Protein AF-A0A848WZ67-F1 (afdb_monomer_lite)

Secondary structure (DSSP, 8-state):
-HHHHHHHHTT-------S-TTS--------SS--S--GGGT-SSS--HHHHHHHHSS---

Structure (mmCIF, N/CA/C/O backbone):
data_AF-A0A848WZ67-F1
#
_entry.id   AF-A0A848WZ67-F1
#
loop_
_atom_site.group_PDB
_atom_site.id
_atom_site.type_symbol
_atom_site.label_atom_id
_atom_site.label_alt_id
_atom_site.label_comp_id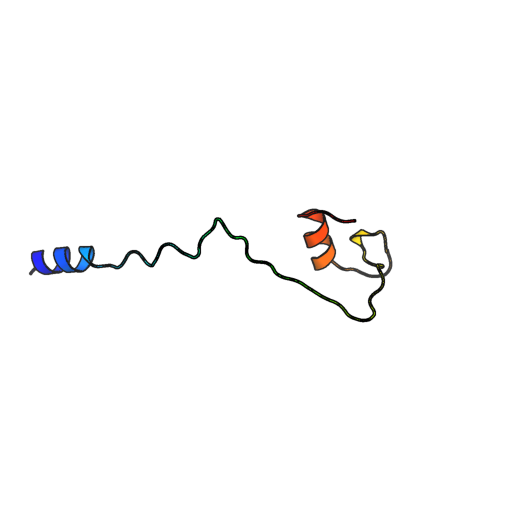
_atom_site.label_asym_id
_atom_site.label_entity_id
_atom_site.label_seq_id
_atom_site.pdbx_PDB_ins_code
_atom_site.Cartn_x
_atom_site.Cartn_y
_atom_site.Cartn_z
_atom_site.occupancy
_atom_site.B_iso_or_equiv
_atom_site.auth_seq_id
_atom_site.auth_comp_id
_atom_site.auth_asym_id
_atom_site.auth_atom_id
_atom_site.pdbx_PDB_model_num
ATOM 1 N N . MET A 1 1 ? -45.342 -30.858 29.497 1.00 57.94 1 MET A N 1
ATOM 2 C CA . MET A 1 1 ? -43.969 -30.900 28.945 1.00 57.94 1 MET A CA 1
ATOM 3 C C . MET A 1 1 ? -43.651 -29.719 28.019 1.00 57.94 1 MET A C 1
ATOM 5 O O . MET A 1 1 ? -42.561 -29.180 28.113 1.00 57.94 1 MET A O 1
ATOM 9 N N . ASN A 1 2 ? -44.603 -29.223 27.216 1.00 56.34 2 ASN A N 1
ATOM 10 C CA . ASN A 1 2 ? -44.348 -28.152 26.229 1.00 56.34 2 ASN A CA 1
ATOM 11 C C . ASN A 1 2 ? -44.128 -26.737 26.810 1.00 56.34 2 ASN A C 1
ATOM 13 O O . ASN A 1 2 ? -43.563 -25.886 26.135 1.00 56.34 2 ASN A O 1
ATOM 17 N N . ARG A 1 3 ? -44.539 -26.467 28.059 1.00 59.28 3 ARG A N 1
ATOM 18 C CA . ARG A 1 3 ? -44.343 -25.155 28.712 1.00 59.28 3 ARG A CA 1
ATOM 19 C C . ARG A 1 3 ? -42.906 -24.926 29.197 1.00 59.28 3 ARG A C 1
ATOM 21 O O . ARG A 1 3 ? -42.440 -23.796 29.203 1.00 59.28 3 ARG A O 1
ATOM 28 N N . PHE A 1 4 ? -42.208 -26.003 29.560 1.00 59.75 4 PHE A N 1
ATOM 29 C CA . PHE A 1 4 ? -40.806 -25.950 29.987 1.00 59.75 4 PHE A CA 1
ATOM 30 C C . PHE A 1 4 ? -39.874 -25.677 28.795 1.00 59.75 4 PHE A C 1
ATOM 32 O O . PHE A 1 4 ? -38.882 -24.971 28.930 1.00 59.75 4 PHE A O 1
ATOM 39 N N . LEU A 1 5 ? -40.253 -26.164 27.605 1.00 59.81 5 LEU A N 1
ATOM 40 C CA . LEU A 1 5 ? -39.541 -25.928 26.347 1.00 59.81 5 LEU A CA 1
ATOM 41 C C . LEU A 1 5 ? -39.628 -24.457 25.890 1.00 59.81 5 LEU A C 1
ATOM 43 O O . LEU A 1 5 ? -38.652 -23.911 25.391 1.00 59.81 5 LEU A O 1
ATOM 47 N N . LEU A 1 6 ? -40.772 -23.799 26.123 1.00 58.41 6 LEU A N 1
ATOM 48 C CA . LEU A 1 6 ? -40.965 -22.364 25.864 1.00 58.41 6 LEU A CA 1
ATOM 49 C C . LEU A 1 6 ? -40.123 -21.476 26.795 1.00 58.41 6 LEU A C 1
ATOM 51 O O . LEU A 1 6 ? -39.580 -20.474 26.345 1.00 58.41 6 LEU A O 1
ATOM 55 N N . LEU A 1 7 ? -39.972 -21.870 28.064 1.00 59.34 7 LEU A N 1
ATOM 56 C CA . LEU A 1 7 ? -39.134 -21.173 29.050 1.00 59.34 7 LEU A CA 1
ATOM 57 C C . LEU A 1 7 ? -37.630 -21.328 28.773 1.00 59.34 7 LEU A C 1
ATOM 59 O O . LEU A 1 7 ? -36.855 -20.418 29.056 1.00 59.34 7 LEU A O 1
ATOM 63 N N . LEU A 1 8 ? -37.212 -22.454 28.186 1.00 57.53 8 LEU A N 1
ATOM 64 C CA . LEU A 1 8 ? -35.817 -22.675 27.795 1.00 57.53 8 LEU A CA 1
ATOM 65 C C . LEU A 1 8 ? -35.415 -21.831 26.570 1.00 57.53 8 LEU A C 1
ATOM 67 O O . LEU A 1 8 ? -34.269 -21.405 26.468 1.00 57.53 8 LEU A O 1
ATOM 71 N N . LEU A 1 9 ? -36.360 -21.552 25.662 1.00 58.97 9 LEU A N 1
ATOM 72 C CA . LEU A 1 9 ? -36.114 -20.759 24.451 1.00 58.97 9 LEU A CA 1
ATOM 73 C C . LEU A 1 9 ? -35.935 -19.256 24.745 1.00 58.97 9 LEU A C 1
ATOM 75 O O . LEU A 1 9 ? -35.308 -18.548 23.965 1.00 58.97 9 LEU A O 1
ATOM 79 N N . THR A 1 10 ? -36.459 -18.769 25.875 1.00 60.06 10 THR A N 1
ATOM 80 C CA . THR A 1 10 ? -36.371 -17.354 26.280 1.00 60.06 10 THR A CA 1
ATOM 81 C C . THR A 1 10 ? -35.066 -16.971 26.980 1.00 60.06 10 THR A C 1
ATOM 83 O O . THR A 1 10 ? -34.825 -15.786 27.179 1.00 60.06 10 THR A O 1
ATOM 86 N N . ILE A 1 11 ? -34.221 -17.940 27.356 1.00 63.34 11 ILE A N 1
ATOM 87 C CA . ILE A 1 11 ? -32.966 -17.696 28.097 1.00 63.34 11 ILE A CA 1
ATOM 88 C C . ILE A 1 11 ? -31.741 -17.838 27.180 1.00 63.34 11 ILE A C 1
ATOM 90 O O . ILE A 1 11 ? -30.615 -17.886 27.661 1.00 63.34 11 ILE A O 1
ATOM 94 N N . LEU A 1 12 ? -31.907 -17.882 25.850 1.00 64.19 12 LEU A N 1
ATOM 95 C CA . LEU A 1 12 ? -30.736 -17.769 24.981 1.00 64.19 12 LEU A CA 1
ATOM 96 C C . LEU A 1 12 ? -30.109 -16.387 25.223 1.00 64.19 12 LEU A C 1
ATOM 98 O O . LEU A 1 12 ? -30.765 -15.378 24.947 1.00 64.19 12 LEU A O 1
ATOM 102 N N . PRO A 1 13 ? -28.876 -16.309 25.759 1.00 64.06 13 PRO A N 1
ATOM 103 C CA . PRO A 1 13 ? -28.231 -15.030 25.941 1.00 64.06 13 PRO A CA 1
ATOM 104 C C . PRO A 1 13 ? -28.011 -14.483 24.536 1.00 64.06 13 PRO A C 1
ATOM 106 O O . PRO A 1 13 ? -27.292 -15.077 23.731 1.00 64.06 13 PRO A O 1
ATOM 109 N N . ILE A 1 14 ? -28.677 -13.373 24.227 1.00 68.19 14 ILE A N 1
ATOM 110 C CA . ILE A 1 14 ? -28.303 -12.526 23.102 1.00 68.19 14 ILE A CA 1
ATOM 111 C C . ILE A 1 14 ? -26.854 -12.156 23.396 1.00 68.19 14 ILE A C 1
ATOM 113 O O . ILE A 1 14 ? -26.581 -11.414 24.341 1.00 68.19 14 ILE A O 1
ATOM 117 N N . GLY A 1 15 ? -25.934 -12.816 22.687 1.00 62.97 15 GLY A N 1
ATOM 118 C CA . GLY A 1 15 ? -24.500 -12.673 22.884 1.00 62.97 15 GLY A CA 1
ATOM 119 C C . GLY A 1 15 ? -24.153 -11.195 22.953 1.00 62.97 15 GLY A C 1
ATOM 120 O O . GLY A 1 15 ? -24.700 -10.406 22.182 1.00 62.97 15 GLY A O 1
ATOM 121 N N . ALA A 1 16 ? -23.315 -10.846 23.932 1.00 61.84 16 ALA A N 1
ATOM 122 C CA . ALA A 1 16 ? -22.888 -9.487 24.221 1.00 61.84 16 ALA A CA 1
ATOM 123 C C . ALA A 1 16 ? -22.746 -8.674 22.928 1.00 61.84 16 ALA A C 1
ATOM 125 O O . ALA A 1 16 ? -21.936 -9.016 22.063 1.00 61.84 16 ALA A O 1
ATOM 126 N N . VAL A 1 17 ? -23.574 -7.632 22.789 1.00 60.66 17 VAL A N 1
ATOM 127 C CA . VAL A 1 17 ? -23.430 -6.654 21.710 1.00 60.66 17 VAL A CA 1
ATOM 128 C C . VAL A 1 17 ? -21.995 -6.146 21.791 1.00 60.66 17 VAL A C 1
ATOM 130 O O . VAL A 1 17 ? -21.543 -5.715 22.850 1.00 60.66 17 VAL A O 1
ATOM 133 N N . GLY A 1 18 ? -21.278 -6.378 20.692 1.00 61.31 18 GLY A N 1
ATOM 134 C CA . GLY A 1 18 ? -19.826 -6.388 20.613 1.00 61.31 18 GLY A CA 1
ATOM 135 C C . GLY A 1 18 ? -19.155 -5.070 20.981 1.00 61.31 18 GLY A C 1
ATOM 136 O O . GLY A 1 18 ? -19.807 -4.061 21.234 1.00 61.31 18 GLY A O 1
ATOM 137 N N . ALA A 1 19 ? -17.823 -5.138 21.002 1.00 65.88 19 ALA A N 1
ATOM 138 C CA . ALA A 1 19 ? -16.898 -4.049 21.294 1.00 65.88 19 ALA A CA 1
ATOM 139 C C . ALA A 1 19 ? -17.403 -2.676 20.822 1.00 65.88 19 ALA A C 1
ATOM 141 O O . ALA A 1 19 ? -17.940 -2.561 19.721 1.00 65.88 19 ALA A O 1
ATOM 142 N N . ASP A 1 20 ? -17.193 -1.660 21.662 1.00 70.06 20 ASP A N 1
ATOM 143 C CA . ASP A 1 20 ? -17.574 -0.269 21.421 1.00 70.06 20 ASP A CA 1
ATOM 144 C C . ASP A 1 20 ? -17.193 0.186 20.000 1.00 70.06 20 ASP A C 1
ATOM 146 O O . ASP A 1 20 ? -16.039 0.509 19.719 1.00 70.06 20 ASP A O 1
ATOM 150 N N . GLN A 1 21 ? -18.179 0.191 19.096 1.00 70.38 21 GLN A N 1
ATOM 151 C CA . GLN A 1 21 ? -17.988 0.528 17.682 1.00 70.38 21 GLN A CA 1
ATOM 152 C C . GLN A 1 21 ? -17.589 1.993 17.482 1.00 70.38 21 GLN A C 1
ATOM 154 O O . GLN A 1 21 ? -17.138 2.353 16.396 1.00 70.38 21 GLN A O 1
ATOM 159 N N . SER A 1 22 ? -17.741 2.842 18.506 1.00 84.19 22 SER A N 1
ATOM 160 C CA . SER A 1 22 ? -17.328 4.244 18.430 1.00 84.19 22 SER A CA 1
ATOM 161 C C . SER A 1 22 ? -15.808 4.407 18.423 1.00 84.19 22 SER A C 1
ATOM 163 O O . SER A 1 22 ? -15.298 5.421 17.941 1.00 84.19 22 SER A O 1
ATOM 165 N N . ARG A 1 23 ? -15.070 3.398 18.906 1.00 87.62 23 ARG A N 1
ATOM 166 C CA . ARG A 1 23 ? -13.611 3.386 18.896 1.00 87.62 23 ARG A CA 1
ATOM 167 C C . ARG A 1 23 ? -13.105 2.443 17.802 1.00 87.62 23 ARG A C 1
ATOM 169 O O . ARG A 1 23 ? -13.230 1.227 17.942 1.00 87.62 23 ARG A O 1
ATOM 176 N N . PRO A 1 24 ? -12.483 2.961 16.732 1.00 90.06 24 PRO A N 1
ATOM 177 C CA . PRO A 1 24 ? -11.938 2.102 15.694 1.00 90.06 24 PRO A CA 1
ATOM 178 C C . PRO A 1 24 ? -10.773 1.266 16.233 1.00 90.06 24 PRO A C 1
ATOM 180 O O . PRO A 1 24 ? -10.002 1.704 17.092 1.00 90.06 24 PRO A O 1
ATOM 183 N N . ASN A 1 25 ? -10.617 0.068 15.675 1.00 92.75 25 ASN A N 1
ATOM 184 C CA . ASN A 1 25 ? -9.390 -0.701 15.833 1.00 92.75 25 ASN A CA 1
ATOM 185 C C . ASN A 1 25 ? -8.287 -0.072 14.976 1.00 92.75 25 ASN A C 1
ATOM 187 O O . ASN A 1 25 ? -8.550 0.386 13.864 1.00 92.75 25 ASN A O 1
ATOM 191 N N . ILE A 1 26 ? -7.054 -0.079 15.479 1.00 94.75 26 ILE A N 1
ATOM 192 C CA . ILE A 1 26 ? -5.885 0.424 14.753 1.00 94.75 26 ILE A CA 1
ATOM 193 C C . ILE A 1 26 ? -4.963 -0.756 14.460 1.00 94.75 26 ILE A C 1
ATOM 195 O O . ILE A 1 26 ? -4.511 -1.434 15.381 1.00 94.75 26 ILE A O 1
ATOM 199 N N . LEU A 1 27 ? -4.669 -0.974 13.180 1.00 96.25 27 LEU A N 1
ATOM 200 C CA . LEU A 1 27 ? -3.620 -1.878 12.720 1.00 96.25 27 LEU A CA 1
ATOM 201 C C . LEU A 1 27 ? -2.484 -1.035 12.140 1.00 96.25 27 LEU A C 1
ATOM 203 O O . LEU A 1 27 ? -2.679 -0.343 11.143 1.00 96.25 27 LEU A O 1
ATOM 207 N N . TRP A 1 28 ? -1.306 -1.100 12.759 1.00 97.38 28 TRP A N 1
ATOM 208 C CA . TRP A 1 28 ? -0.100 -0.443 12.258 1.00 97.38 28 TRP A CA 1
ATOM 209 C C . TRP A 1 28 ? 0.819 -1.492 11.639 1.00 97.38 28 TRP A C 1
ATOM 211 O O . TRP A 1 28 ? 1.364 -2.342 12.339 1.00 97.38 28 TRP A O 1
ATOM 221 N N . ILE A 1 29 ? 0.992 -1.422 10.321 1.00 95.81 29 ILE A N 1
ATOM 222 C CA . ILE A 1 29 ? 1.939 -2.258 9.580 1.00 95.81 29 ILE A CA 1
ATOM 223 C C . ILE A 1 29 ? 3.218 -1.445 9.373 1.00 95.81 29 ILE A C 1
ATOM 225 O O . ILE A 1 29 ? 3.176 -0.379 8.762 1.00 95.81 29 ILE A O 1
ATOM 229 N N . LEU A 1 30 ? 4.336 -1.927 9.911 1.00 95.56 30 LEU A N 1
ATOM 230 C CA . LEU A 1 30 ? 5.663 -1.351 9.708 1.00 95.56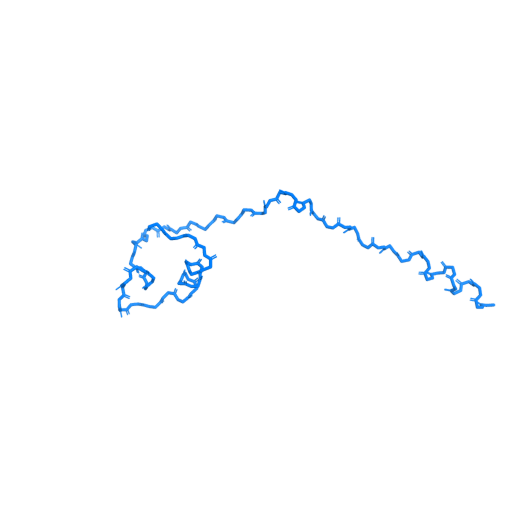 30 LEU A CA 1
AT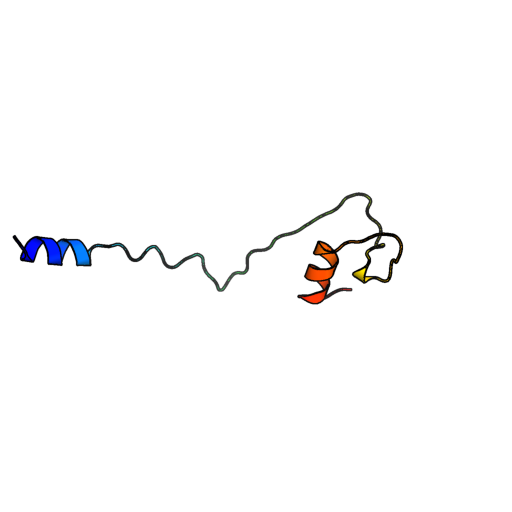OM 231 C C . LEU A 1 30 ? 6.497 -2.335 8.891 1.00 95.56 30 LEU A C 1
ATOM 233 O O . LEU A 1 30 ? 6.466 -3.536 9.160 1.00 95.56 30 LEU A O 1
ATOM 237 N N . VAL A 1 31 ? 7.238 -1.823 7.914 1.00 94.69 31 VAL A N 1
ATOM 238 C CA . VAL A 1 31 ? 8.160 -2.619 7.106 1.00 94.69 31 VAL A CA 1
ATOM 239 C C . VAL A 1 31 ? 9.543 -1.997 7.195 1.00 94.69 31 VAL A C 1
ATOM 241 O O . VAL A 1 31 ? 9.673 -0.780 7.089 1.00 94.69 31 VAL A O 1
ATOM 244 N N . ASP A 1 32 ? 10.544 -2.840 7.423 1.00 96.69 32 ASP A N 1
ATOM 245 C CA . ASP A 1 32 ? 11.940 -2.432 7.542 1.00 96.69 32 ASP A CA 1
ATOM 246 C C . ASP A 1 32 ? 12.629 -2.418 6.170 1.00 96.69 32 ASP A C 1
ATOM 248 O O . ASP A 1 32 ? 12.295 -3.234 5.306 1.00 96.69 32 ASP A O 1
ATOM 252 N N . ASP A 1 33 ? 13.557 -1.479 5.970 1.00 94.06 33 ASP A N 1
ATOM 253 C CA . ASP A 1 33 ? 14.378 -1.325 4.754 1.00 94.06 33 ASP A CA 1
ATOM 254 C C . ASP A 1 33 ? 13.613 -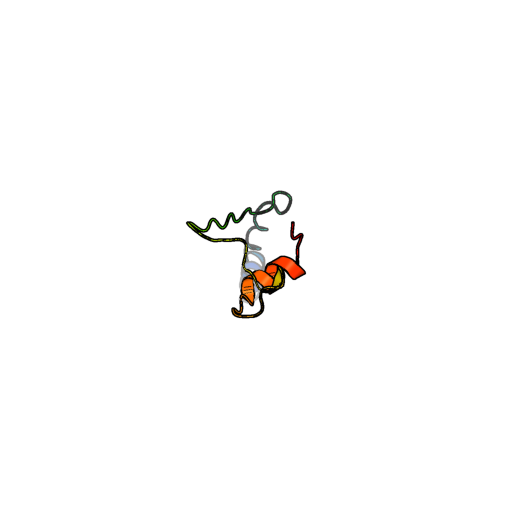1.358 3.410 1.00 94.06 33 ASP A C 1
ATOM 256 O O . ASP A 1 33 ? 14.112 -1.826 2.382 1.00 94.06 33 ASP A O 1
ATOM 260 N N . MET A 1 34 ? 12.389 -0.824 3.381 1.00 92.12 34 MET A N 1
ATOM 261 C CA . MET A 1 34 ? 11.555 -0.786 2.177 1.00 92.12 34 MET A CA 1
ATOM 262 C C . MET A 1 34 ? 11.519 0.611 1.541 1.00 92.12 34 MET A C 1
ATOM 264 O O . MET A 1 34 ? 11.262 1.611 2.209 1.00 92.12 34 MET A O 1
ATOM 268 N N . SER A 1 35 ? 11.741 0.682 0.223 1.00 88.44 35 SER A N 1
ATOM 269 C CA . SER A 1 35 ? 11.535 1.903 -0.567 1.00 88.44 35 SER A CA 1
ATOM 270 C C . SER A 1 35 ? 10.061 2.084 -0.956 1.00 88.44 35 SER A C 1
ATOM 272 O O . SER A 1 35 ? 9.262 1.153 -0.884 1.00 88.44 35 SER A O 1
ATOM 274 N N . ALA A 1 36 ? 9.692 3.269 -1.451 1.00 87.38 36 ALA A N 1
ATOM 275 C CA . ALA A 1 36 ? 8.343 3.551 -1.957 1.00 87.38 36 ALA A CA 1
ATOM 276 C C . ALA A 1 36 ? 8.035 2.914 -3.337 1.00 87.38 36 ALA A C 1
ATOM 278 O O . ALA A 1 36 ? 7.099 3.333 -4.018 1.00 87.38 36 ALA A O 1
ATOM 279 N N . ASN A 1 37 ? 8.802 1.907 -3.769 1.00 94.44 37 ASN A N 1
ATOM 280 C CA . ASN A 1 37 ? 8.654 1.261 -5.077 1.00 94.44 37 ASN A CA 1
ATOM 281 C C . ASN A 1 37 ? 7.486 0.262 -5.084 1.00 94.44 37 ASN A C 1
ATOM 283 O O . ASN A 1 37 ? 7.696 -0.936 -5.238 1.00 94.44 37 ASN A O 1
ATOM 287 N N . PHE A 1 38 ? 6.253 0.734 -4.917 1.00 95.81 38 PHE A N 1
ATOM 288 C CA . PHE A 1 38 ? 5.050 -0.095 -5.064 1.00 95.81 38 PHE A CA 1
ATOM 289 C C . PHE A 1 38 ? 4.386 0.140 -6.421 1.00 95.81 38 PHE A C 1
ATOM 291 O O . PHE A 1 38 ? 4.476 1.234 -6.988 1.00 95.81 38 PHE A O 1
ATOM 298 N N . SER A 1 39 ? 3.649 -0.852 -6.929 1.00 96.62 39 SER A N 1
ATOM 299 C CA . SER A 1 39 ? 2.920 -0.698 -8.196 1.00 96.62 39 SER A CA 1
ATOM 300 C C . SER A 1 39 ? 1.860 0.405 -8.122 1.00 96.62 39 SER A C 1
ATOM 302 O O . SER A 1 39 ? 1.676 1.146 -9.089 1.00 96.62 39 SER A O 1
ATOM 304 N N . CYS A 1 40 ? 1.248 0.640 -6.957 1.00 95.69 40 CYS A N 1
ATOM 305 C CA . CYS A 1 40 ? 0.365 1.789 -6.746 1.00 95.69 40 CYS A CA 1
ATOM 306 C C . CYS A 1 40 ? 1.065 3.161 -6.849 1.00 95.69 40 CYS A C 1
ATOM 308 O O . CYS A 1 40 ? 0.370 4.160 -7.036 1.00 95.69 40 CYS A O 1
ATOM 310 N N . TYR A 1 41 ? 2.398 3.230 -6.788 1.00 96.12 41 TYR A N 1
ATOM 311 C CA . TYR A 1 41 ? 3.200 4.437 -7.046 1.00 96.12 41 TYR A CA 1
ATOM 312 C C . TYR A 1 41 ? 3.747 4.519 -8.482 1.00 96.12 41 TYR A C 1
ATOM 314 O O . TYR A 1 41 ? 4.449 5.469 -8.820 1.00 96.12 41 TYR A O 1
ATOM 322 N N . GLY A 1 42 ? 3.393 3.571 -9.355 1.00 95.25 42 GLY A N 1
ATOM 323 C CA . GLY A 1 42 ? 3.796 3.566 -10.763 1.00 95.25 42 GLY A CA 1
ATOM 324 C C . GLY A 1 42 ? 5.020 2.704 -11.081 1.00 95.25 42 GLY A C 1
ATOM 325 O O . GLY A 1 42 ? 5.478 2.728 -12.225 1.00 95.25 42 GLY A O 1
ATOM 326 N N . GLU A 1 43 ? 5.526 1.927 -10.118 1.00 96.81 43 GLU A N 1
ATOM 327 C CA . GLU A 1 43 ? 6.505 0.869 -10.386 1.00 96.81 43 GLU A CA 1
ATOM 328 C C . GLU A 1 43 ? 5.906 -0.179 -11.343 1.00 96.81 43 GLU A C 1
ATOM 330 O O . GLU A 1 43 ? 4.734 -0.542 -11.232 1.00 96.81 43 GLU A O 1
ATOM 335 N N . LYS A 1 44 ? 6.700 -0.652 -12.309 1.00 96.38 44 LYS A N 1
ATOM 336 C CA . LYS A 1 44 ? 6.239 -1.527 -13.406 1.00 96.38 44 LYS A CA 1
ATOM 337 C C . LYS A 1 44 ? 6.859 -2.921 -13.379 1.00 96.38 44 LYS A C 1
ATOM 339 O O . LYS A 1 44 ? 6.406 -3.795 -14.113 1.00 96.38 44 LYS A O 1
ATOM 344 N N . THR A 1 45 ? 7.900 -3.119 -12.577 1.00 96.81 45 THR A N 1
ATOM 345 C CA . THR A 1 45 ? 8.703 -4.349 -12.552 1.00 96.81 45 THR A CA 1
ATOM 346 C C . THR A 1 45 ? 8.209 -5.337 -11.502 1.00 96.81 45 THR A C 1
ATOM 348 O O . THR A 1 45 ? 8.339 -6.545 -11.688 1.00 96.81 45 THR A O 1
ATOM 351 N N . ILE A 1 46 ? 7.634 -4.839 -10.404 1.00 94.75 46 ILE A N 1
ATOM 352 C CA . ILE A 1 46 ? 7.094 -5.667 -9.323 1.00 94.75 46 ILE A CA 1
ATOM 353 C C . ILE A 1 46 ? 5.583 -5.493 -9.200 1.00 94.75 46 ILE A C 1
ATOM 355 O O . ILE A 1 46 ? 5.016 -4.485 -9.615 1.00 94.75 46 ILE A O 1
ATOM 359 N N . THR A 1 47 ? 4.940 -6.480 -8.585 1.00 95.81 47 THR A N 1
ATOM 360 C CA . THR A 1 47 ? 3.501 -6.468 -8.315 1.00 95.81 47 THR A CA 1
ATOM 361 C C . THR A 1 47 ? 3.249 -6.471 -6.816 1.00 95.81 47 THR A C 1
ATOM 363 O O . THR A 1 47 ? 3.707 -7.382 -6.123 1.00 95.81 47 THR A O 1
ATOM 366 N N . THR A 1 48 ? 2.468 -5.512 -6.319 1.00 97.12 48 THR A N 1
ATOM 367 C CA . THR A 1 48 ? 2.118 -5.401 -4.893 1.00 97.12 48 THR A CA 1
ATOM 368 C C . THR A 1 48 ? 0.600 -5.404 -4.673 1.00 97.12 48 THR A C 1
ATOM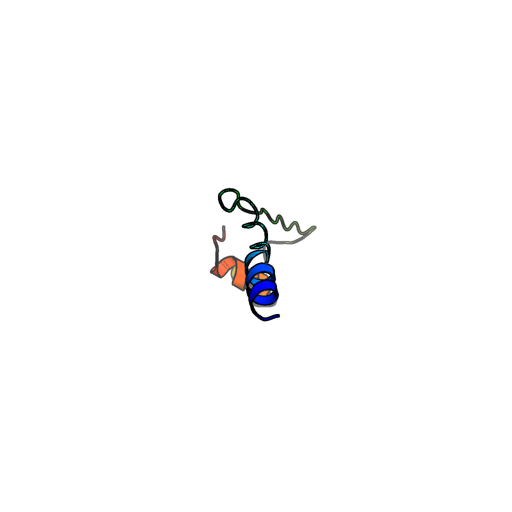 370 O O . THR A 1 48 ? 0.060 -4.469 -4.088 1.00 97.12 48 THR A O 1
ATOM 373 N N . PRO A 1 49 ? -0.126 -6.466 -5.085 1.00 97.69 49 PRO A N 1
ATOM 374 C CA . PRO A 1 49 ? -1.587 -6.434 -5.230 1.00 97.69 49 PRO A CA 1
ATOM 375 C C . PRO A 1 49 ? -2.351 -6.131 -3.931 1.00 97.69 49 PRO A C 1
ATOM 377 O O . PRO A 1 49 ? -3.405 -5.499 -3.963 1.00 97.69 49 PRO A O 1
ATOM 380 N N . HIS A 1 50 ? -1.834 -6.554 -2.773 1.00 97.81 50 HIS A N 1
ATOM 381 C CA . HIS A 1 50 ? -2.467 -6.270 -1.481 1.00 97.81 50 HIS A CA 1
ATOM 382 C C . HIS A 1 50 ? -2.266 -4.819 -1.031 1.00 97.81 50 HIS A C 1
ATOM 384 O O . HIS A 1 50 ? -3.195 -4.216 -0.498 1.00 97.81 50 HIS A O 1
ATOM 390 N N . VAL A 1 51 ? -1.085 -4.249 -1.286 1.00 97.00 51 VAL A N 1
ATOM 391 C CA . VAL A 1 51 ? -0.802 -2.834 -1.001 1.00 97.00 51 VAL A CA 1
ATOM 392 C C . VAL A 1 51 ? -1.573 -1.943 -1.970 1.00 97.00 51 VAL A C 1
ATOM 394 O O . VAL A 1 51 ? -2.140 -0.938 -1.557 1.00 97.00 51 VAL A O 1
ATOM 397 N N . ASP A 1 52 ? -1.680 -2.348 -3.236 1.00 97.75 52 ASP A N 1
ATOM 398 C CA . ASP A 1 52 ? -2.453 -1.634 -4.252 1.00 97.75 52 ASP A CA 1
ATOM 399 C C . ASP A 1 52 ? -3.937 -1.573 -3.891 1.00 97.75 52 ASP A C 1
ATOM 401 O O . ASP A 1 52 ? -4.551 -0.509 -3.972 1.00 97.75 52 ASP A O 1
ATOM 405 N N . LYS A 1 53 ? -4.503 -2.696 -3.432 1.00 98.50 53 LYS A N 1
ATOM 406 C CA . LYS A 1 53 ? -5.877 -2.744 -2.928 1.00 98.50 53 LYS A CA 1
ATOM 407 C C . LYS A 1 53 ? -6.058 -1.821 -1.721 1.00 98.50 53 LYS A C 1
ATOM 409 O O . LYS A 1 53 ? -6.983 -1.015 -1.722 1.00 98.50 53 LYS A O 1
ATOM 414 N N . LEU A 1 54 ? -5.160 -1.894 -0.734 1.00 97.88 54 LEU A N 1
ATOM 415 C CA . LEU A 1 54 ? -5.217 -1.039 0.456 1.00 97.88 54 LEU A CA 1
ATOM 416 C C . LEU A 1 54 ? -5.152 0.452 0.088 1.00 97.88 54 LEU A C 1
ATOM 418 O O . LEU A 1 54 ? -5.904 1.257 0.629 1.00 97.88 54 LEU A O 1
ATOM 422 N N . ALA A 1 55 ? -4.296 0.814 -0.869 1.00 97.06 55 ALA A N 1
ATOM 423 C CA . ALA A 1 55 ? -4.176 2.178 -1.368 1.00 97.06 55 ALA A CA 1
ATOM 424 C C . ALA A 1 55 ? -5.419 2.651 -2.144 1.00 97.06 55 ALA A C 1
ATOM 426 O O . ALA A 1 55 ? -5.734 3.837 -2.105 1.00 97.06 55 ALA A O 1
ATOM 427 N N . GLY A 1 56 ? -6.115 1.753 -2.851 1.00 97.94 56 GLY A N 1
ATOM 428 C CA . GLY A 1 56 ? -7.358 2.062 -3.571 1.00 97.94 56 GLY A CA 1
ATOM 429 C C . GLY A 1 56 ? -8.594 2.182 -2.673 1.00 97.94 56 GLY A C 1
ATOM 430 O O . GLY A 1 56 ? -9.543 2.872 -3.034 1.00 97.94 56 GLY A O 1
ATOM 431 N N . GLU A 1 57 ? -8.582 1.537 -1.506 1.00 98.44 57 GLU A N 1
ATOM 432 C CA . GLU A 1 57 ? -9.657 1.598 -0.501 1.00 98.44 57 GLU A CA 1
ATOM 433 C C . GLU A 1 57 ? -9.461 2.728 0.525 1.00 98.44 57 GLU A C 1
ATOM 435 O O . GLU A 1 57 ? -10.334 2.966 1.360 1.00 98.44 57 GLU A O 1
ATOM 440 N N . GLY A 1 58 ? -8.326 3.427 0.474 1.00 96.38 58 GLY A N 1
ATOM 441 C CA . GLY A 1 58 ? -7.944 4.430 1.460 1.00 96.38 58 GLY A CA 1
ATOM 442 C C . GLY A 1 58 ? -7.349 5.695 0.853 1.00 96.38 58 GLY A C 1
ATOM 443 O O . GLY A 1 58 ? -7.680 6.115 -0.255 1.00 96.38 58 GLY A O 1
ATOM 444 N N . LEU A 1 59 ? -6.463 6.318 1.627 1.00 96.69 59 LEU A N 1
ATOM 445 C CA . LEU A 1 59 ? -5.676 7.471 1.209 1.00 96.69 59 LEU A CA 1
ATOM 446 C C . LEU A 1 59 ? -4.223 7.029 1.003 1.00 96.69 59 LEU A C 1
ATOM 448 O O . LEU A 1 59 ? -3.642 6.372 1.866 1.00 96.69 59 LEU A O 1
ATOM 452 N N . LYS A 1 60 ? -3.638 7.4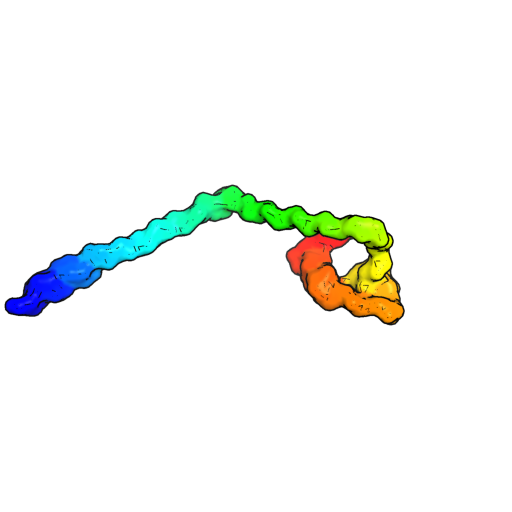21 -0.127 1.00 94.00 60 LYS A N 1
ATOM 453 C CA . LYS A 1 60 ? -2.226 7.219 -0.468 1.00 94.00 60 LYS A CA 1
ATOM 454 C C . LYS A 1 60 ? -1.546 8.588 -0.559 1.00 94.00 60 LYS A C 1
ATOM 456 O O . LYS A 1 60 ? -2.135 9.498 -1.142 1.00 94.00 60 LYS A O 1
ATOM 461 N N . PHE A 1 61 ? -0.350 8.715 0.013 1.00 92.62 61 PHE A N 1
ATOM 462 C CA . PHE A 1 61 ? 0.434 9.958 0.070 1.00 92.62 61 PHE A CA 1
ATOM 463 C C . PHE A 1 61 ? 1.494 10.018 -1.015 1.00 92.62 61 PHE A C 1
ATOM 465 O O . PHE A 1 61 ? 2.127 8.966 -1.224 1.00 92.62 61 PHE A O 1
#

Foldseek 3Di:
DVVVVVVVVVPPPPPPPDDDPVDDDDDDDDDPPDDPQAVCVVNDPDHDPVVNVVCVVDPDD

Radius of gyration: 24.15 Å; chains: 1; bounding box: 59×41×43 Å

pLDDT: mean 83.6, std 16.09, range [56.34, 98.5]

Sequence (61 aa):
MNRFLLLLLTILPIGAVGADQSRPNILWILVDDMSANFSCYGEKTITTPHVDKLAGEGLKF